Protein AF-A0A1F8H2H5-F1 (afdb_monomer_lite)

Sequence (69 aa):
MRYQFLSVDLQNDFTAEGGKHYKIRPSINFDKEVLFPFLKEKGIKISEIISDYRQPRLGDRDESCIPGT

Secondary structure (DSSP, 8-state):
----EEEES-SHHHHSTT-TT----HHHHHIIIIIHHHHHHTT--EEEE----SPPPTT-SSSS--TT-

Radius of gyration: 15.22 Å; chains: 1; bounding box: 37×31×40 Å

Structure (mmCIF, N/CA/C/O backbone):
data_AF-A0A1F8H2H5-F1
#
_entry.id   AF-A0A1F8H2H5-F1
#
loop_
_atom_site.group_PDB
_atom_site.id
_atom_site.type_symbol
_atom_site.label_atom_id
_atom_site.label_alt_id
_atom_site.label_comp_id
_atom_site.label_asym_id
_atom_site.label_entity_id
_atom_site.label_seq_id
_atom_site.pdbx_PDB_ins_code
_atom_site.Cartn_x
_atom_site.Cartn_y
_atom_site.Cartn_z
_atom_site.occupancy
_atom_site.B_iso_or_equiv
_atom_site.auth_seq_id
_atom_site.auth_comp_id
_atom_site.auth_asym_id
_atom_site.auth_atom_id
_atom_site.pdbx_PDB_model_num
ATOM 1 N N . MET A 1 1 ? -25.303 -1.911 9.254 1.00 59.62 1 MET A N 1
ATOM 2 C CA . MET A 1 1 ? -24.420 -2.153 8.091 1.00 59.62 1 MET A CA 1
ATOM 3 C C . MET A 1 1 ? -23.040 -2.504 8.627 1.00 59.62 1 MET A C 1
ATOM 5 O O . MET A 1 1 ? -22.576 -1.791 9.509 1.00 59.62 1 MET A O 1
ATOM 9 N N . ARG A 1 2 ? -22.430 -3.618 8.207 1.00 83.38 2 ARG A N 1
ATOM 10 C CA . ARG A 1 2 ? -21.092 -4.020 8.675 1.00 83.38 2 ARG A CA 1
ATOM 11 C C . ARG A 1 2 ? -20.081 -3.671 7.591 1.00 83.38 2 ARG A C 1
ATOM 13 O O . ARG A 1 2 ? -20.150 -4.233 6.506 1.00 83.38 2 ARG A O 1
ATOM 20 N N . TYR A 1 3 ? -19.189 -2.735 7.887 1.00 87.50 3 TYR A N 1
ATOM 21 C CA . TYR A 1 3 ? -18.117 -2.345 6.977 1.00 87.50 3 TYR A CA 1
ATOM 22 C C . TYR A 1 3 ? -16.976 -3.362 7.043 1.00 87.50 3 TYR A C 1
ATOM 24 O O . TYR A 1 3 ? -16.677 -3.902 8.112 1.00 87.50 3 TYR A O 1
ATOM 32 N N . GLN A 1 4 ? -16.357 -3.624 5.898 1.00 92.50 4 GLN A N 1
ATOM 33 C CA . GLN A 1 4 ? -15.137 -4.411 5.775 1.00 92.50 4 GLN A CA 1
ATOM 34 C C . GLN A 1 4 ? -14.156 -3.624 4.914 1.00 92.50 4 GLN A C 1
ATOM 36 O O . GLN A 1 4 ? -14.563 -2.984 3.946 1.00 92.50 4 GLN A O 1
ATOM 41 N N . PHE A 1 5 ? -12.884 -3.663 5.295 1.00 95.38 5 PHE A N 1
ATOM 42 C CA . PHE A 1 5 ? -11.809 -2.978 4.594 1.00 95.38 5 PHE A CA 1
ATOM 43 C C . PHE A 1 5 ? -10.933 -4.012 3.893 1.00 95.38 5 PHE A C 1
ATOM 45 O O . PHE A 1 5 ? -10.588 -5.041 4.479 1.00 95.38 5 PHE A O 1
ATOM 52 N N . LEU A 1 6 ? -10.583 -3.711 2.648 1.00 96.25 6 LEU A N 1
ATOM 53 C CA . LEU A 1 6 ? -9.697 -4.503 1.811 1.00 96.25 6 LEU A CA 1
ATOM 54 C C . LEU A 1 6 ? -8.564 -3.591 1.336 1.00 96.25 6 LEU A C 1
ATOM 56 O O . LEU A 1 6 ? -8.840 -2.592 0.672 1.00 96.25 6 LEU A O 1
ATOM 60 N N . SER A 1 7 ? -7.318 -3.912 1.681 1.00 95.19 7 SER A N 1
ATOM 61 C CA . SER A 1 7 ? -6.138 -3.308 1.058 1.00 95.19 7 SER A CA 1
ATOM 62 C C . SER A 1 7 ? -5.732 -4.145 -0.154 1.00 95.19 7 SER A C 1
ATOM 64 O O . SER A 1 7 ? -5.789 -5.375 -0.122 1.00 95.19 7 SER A O 1
ATOM 66 N N . VAL A 1 8 ? -5.352 -3.478 -1.242 1.00 93.50 8 VAL A N 1
ATOM 67 C CA . VAL A 1 8 ? -4.874 -4.123 -2.471 1.00 93.50 8 VAL A CA 1
ATOM 68 C C . VAL A 1 8 ? -3.577 -3.441 -2.874 1.00 93.50 8 VAL A C 1
ATOM 70 O O . VAL A 1 8 ? -3.555 -2.216 -2.998 1.00 93.50 8 VAL A O 1
ATOM 73 N N . ASP A 1 9 ? -2.511 -4.224 -3.033 1.00 91.56 9 ASP A N 1
ATOM 74 C CA . ASP A 1 9 ? -1.194 -3.764 -3.495 1.00 91.56 9 ASP A CA 1
ATOM 75 C C . ASP A 1 9 ? -0.611 -2.597 -2.676 1.00 91.56 9 ASP A C 1
ATOM 77 O O . ASP A 1 9 ? 0.075 -1.712 -3.189 1.00 91.56 9 ASP A O 1
ATOM 81 N N . LEU A 1 10 ? -0.829 -2.605 -1.357 1.00 94.38 10 LEU A N 1
ATOM 82 C CA . LEU A 1 10 ? -0.253 -1.611 -0.443 1.00 94.38 10 LEU A CA 1
ATOM 83 C C . LEU A 1 10 ? 1.224 -1.897 -0.082 1.00 94.38 10 LEU A C 1
ATOM 85 O O . LEU A 1 10 ? 1.759 -1.378 0.895 1.00 94.38 10 LEU A O 1
ATOM 89 N N . GLN A 1 11 ? 1.891 -2.755 -0.850 1.00 92.25 11 GLN A N 1
ATOM 90 C CA . GLN A 1 11 ? 3.281 -3.145 -0.627 1.00 92.25 11 GLN A CA 1
ATOM 91 C C . GLN A 1 11 ? 4.251 -2.031 -1.045 1.00 92.25 11 GLN A C 1
ATOM 93 O O . GLN A 1 11 ? 3.899 -1.101 -1.779 1.00 92.25 11 GLN A O 1
ATOM 98 N N . ASN A 1 12 ? 5.500 -2.129 -0.587 1.00 93.00 12 ASN A N 1
ATOM 99 C CA . ASN A 1 12 ? 6.530 -1.116 -0.840 1.00 93.00 12 ASN A CA 1
ATOM 100 C C . ASN A 1 12 ? 6.781 -0.882 -2.335 1.00 93.00 12 ASN A C 1
ATOM 102 O O . ASN A 1 12 ? 6.946 0.265 -2.739 1.00 93.00 12 ASN A O 1
ATOM 106 N N . ASP A 1 13 ? 6.711 -1.926 -3.161 1.00 91.56 13 ASP A N 1
ATOM 107 C CA . ASP A 1 13 ? 6.903 -1.834 -4.614 1.00 91.56 13 ASP A CA 1
ATOM 108 C C . ASP A 1 13 ? 5.971 -0.826 -5.296 1.00 91.56 13 ASP A C 1
ATOM 110 O O . ASP A 1 13 ? 6.331 -0.269 -6.333 1.00 91.56 13 ASP A O 1
ATOM 114 N N . PHE A 1 14 ? 4.802 -0.563 -4.705 1.00 91.44 14 PHE A N 1
ATOM 115 C CA . PHE A 1 14 ? 3.803 0.371 -5.222 1.00 91.44 14 PHE A CA 1
ATOM 116 C C . PHE A 1 14 ? 3.724 1.677 -4.422 1.00 91.44 14 PHE A C 1
ATOM 118 O O . PHE A 1 14 ? 3.282 2.697 -4.959 1.00 91.44 14 PHE A O 1
ATOM 125 N N . THR A 1 15 ? 4.119 1.661 -3.144 1.00 93.88 15 THR A N 1
ATOM 126 C CA . THR A 1 15 ? 3.805 2.738 -2.185 1.00 93.88 15 THR A CA 1
ATOM 127 C C . THR A 1 15 ? 5.016 3.422 -1.551 1.00 93.88 15 THR A C 1
ATOM 129 O O . THR A 1 15 ? 4.846 4.477 -0.937 1.00 93.88 15 THR A O 1
ATOM 132 N N . ALA A 1 16 ? 6.221 2.865 -1.689 1.00 93.88 16 ALA A N 1
ATOM 133 C CA . ALA A 1 16 ? 7.449 3.418 -1.127 1.00 93.88 16 ALA A CA 1
ATOM 134 C C . ALA A 1 16 ? 8.374 3.953 -2.224 1.00 93.88 16 ALA A C 1
ATOM 136 O O . ALA A 1 16 ? 8.485 3.371 -3.304 1.00 93.88 16 ALA A O 1
ATOM 137 N N . GLU A 1 17 ? 9.067 5.053 -1.931 1.00 94.06 17 GLU A N 1
ATOM 138 C CA . GLU A 1 17 ? 10.079 5.603 -2.828 1.00 94.06 17 GLU A CA 1
ATOM 139 C C . GLU A 1 17 ? 11.155 4.549 -3.140 1.00 94.06 17 GLU A C 1
ATOM 141 O O . GLU A 1 17 ? 11.653 3.871 -2.242 1.00 94.06 17 GLU A O 1
ATOM 146 N N . GLY A 1 18 ? 11.468 4.375 -4.428 1.00 93.75 18 GLY A N 1
ATOM 147 C CA . GLY A 1 18 ? 12.362 3.318 -4.918 1.00 93.75 18 GLY A CA 1
ATOM 148 C C . GLY A 1 18 ? 11.678 1.989 -5.270 1.00 93.75 18 GLY A C 1
ATOM 149 O O . GLY A 1 18 ? 12.340 1.109 -5.815 1.00 93.75 18 GLY A O 1
ATOM 150 N N . GLY A 1 19 ? 10.373 1.833 -5.019 1.00 92.06 19 GLY A N 1
ATOM 151 C CA . GLY A 1 19 ? 9.608 0.660 -5.454 1.00 92.06 19 GLY A CA 1
ATOM 152 C C . GLY A 1 19 ? 9.483 0.551 -6.982 1.00 92.06 19 GLY A C 1
ATOM 153 O O . GLY A 1 19 ? 9.345 1.564 -7.671 1.00 92.06 19 GLY A O 1
ATOM 154 N N . LYS A 1 20 ? 9.486 -0.682 -7.519 1.00 88.06 20 LYS A N 1
ATOM 155 C CA . LYS A 1 20 ? 9.461 -0.975 -8.973 1.00 88.06 20 LYS A CA 1
ATOM 156 C C . LYS A 1 20 ? 8.322 -0.270 -9.721 1.00 88.06 20 LYS A C 1
ATOM 158 O O . LYS A 1 20 ? 8.505 0.182 -10.850 1.00 88.06 20 LYS A O 1
ATOM 163 N N . HIS A 1 21 ? 7.158 -0.154 -9.087 1.00 88.00 21 HIS A N 1
ATOM 164 C CA . HIS A 1 21 ? 5.956 0.470 -9.643 1.00 88.00 21 HIS A CA 1
ATOM 165 C C . HIS A 1 21 ? 5.502 1.688 -8.828 1.00 88.00 21 HIS A C 1
ATOM 167 O O . HIS A 1 21 ? 4.334 2.090 -8.899 1.00 88.00 21 HIS A O 1
ATOM 173 N N . TYR A 1 22 ? 6.417 2.284 -8.059 1.00 92.75 22 TYR A N 1
ATOM 174 C CA . TYR A 1 22 ? 6.110 3.402 -7.185 1.00 92.75 22 TYR A CA 1
ATOM 175 C C . TYR A 1 22 ? 5.567 4.596 -7.970 1.00 92.75 22 TYR A C 1
ATOM 177 O O . TYR A 1 22 ? 6.115 5.026 -8.988 1.00 92.75 22 TYR A O 1
ATOM 185 N N . LYS A 1 23 ? 4.480 5.165 -7.449 1.00 90.19 23 LYS A N 1
ATOM 186 C CA . LYS A 1 23 ? 3.946 6.459 -7.871 1.00 90.19 23 LYS A CA 1
ATOM 187 C C . LYS A 1 23 ? 3.572 7.249 -6.631 1.00 90.19 23 LYS A C 1
ATOM 189 O O . LYS A 1 23 ? 2.986 6.694 -5.703 1.00 90.19 23 LYS A O 1
ATOM 194 N N . ILE A 1 24 ? 3.844 8.553 -6.645 1.00 92.38 24 ILE A N 1
ATOM 195 C CA . ILE A 1 24 ? 3.409 9.431 -5.560 1.00 92.38 24 ILE A CA 1
ATOM 196 C C . ILE A 1 24 ? 1.878 9.436 -5.487 1.00 92.38 24 ILE A C 1
ATOM 198 O O . ILE A 1 24 ? 1.183 9.747 -6.457 1.00 92.38 24 ILE A O 1
ATOM 202 N N . ARG A 1 25 ? 1.345 9.036 -4.332 1.00 89.62 25 ARG A N 1
ATOM 203 C CA . ARG A 1 25 ? -0.094 8.941 -4.075 1.00 89.62 25 ARG A CA 1
ATOM 204 C C . ARG A 1 25 ? -0.388 9.571 -2.715 1.00 89.62 25 ARG A C 1
ATOM 206 O O . ARG A 1 25 ? -0.029 8.976 -1.701 1.00 89.62 25 ARG A O 1
ATOM 213 N N . PRO A 1 26 ? -1.059 10.736 -2.667 1.00 89.25 26 PRO A N 1
ATOM 214 C CA . PRO A 1 26 ? -1.397 11.400 -1.406 1.00 89.25 26 PRO A CA 1
ATOM 215 C C . PRO A 1 26 ? -2.199 10.517 -0.441 1.00 89.25 26 PRO A C 1
ATOM 217 O O . PRO A 1 26 ? -2.081 10.666 0.773 1.00 89.25 26 PRO A O 1
ATOM 220 N N . SER A 1 27 ? -2.972 9.563 -0.975 1.00 93.19 27 SER A N 1
ATOM 221 C CA . SER A 1 27 ? -3.734 8.598 -0.179 1.00 93.19 27 SER A CA 1
ATOM 222 C C . SER A 1 27 ? -2.851 7.768 0.750 1.00 93.19 27 SER A C 1
ATOM 224 O O . SER A 1 27 ? -3.268 7.493 1.861 1.00 93.19 27 SER A O 1
ATOM 226 N N . ILE A 1 28 ? -1.613 7.443 0.361 1.00 94.94 28 ILE A N 1
ATOM 227 C CA . ILE A 1 28 ? -0.716 6.620 1.186 1.00 94.94 28 ILE A CA 1
ATOM 228 C C . ILE A 1 28 ? -0.355 7.324 2.498 1.00 94.94 28 ILE A C 1
ATOM 230 O O . ILE A 1 28 ? -0.247 6.668 3.533 1.00 94.94 28 ILE A O 1
ATOM 234 N N . ASN A 1 29 ? -0.208 8.651 2.478 1.00 94.44 29 ASN A N 1
ATOM 235 C CA . ASN A 1 29 ? 0.046 9.419 3.698 1.00 94.44 29 ASN A CA 1
ATOM 236 C C . ASN A 1 29 ? -1.197 9.439 4.589 1.00 94.44 29 ASN A C 1
ATOM 238 O O . ASN A 1 29 ? -1.097 9.154 5.777 1.00 94.44 29 ASN A O 1
ATOM 242 N N . PHE A 1 30 ? -2.376 9.678 4.008 1.00 96.19 30 PHE A N 1
ATOM 243 C CA . PHE A 1 30 ? -3.638 9.595 4.745 1.00 96.19 30 PHE A CA 1
ATOM 244 C C . PHE A 1 30 ? -3.851 8.209 5.369 1.00 96.19 30 PHE A C 1
ATOM 246 O O . PHE A 1 30 ? -4.237 8.099 6.532 1.00 96.19 30 PHE A O 1
ATOM 253 N N . ASP A 1 31 ? -3.558 7.148 4.621 1.00 95.94 31 ASP A N 1
ATOM 254 C CA . ASP A 1 31 ? -3.724 5.780 5.084 1.00 95.94 31 ASP A CA 1
ATOM 255 C C . ASP A 1 31 ? -2.836 5.503 6.307 1.00 95.94 31 ASP A C 1
ATOM 257 O O . ASP A 1 31 ? -3.310 5.007 7.332 1.00 95.94 31 ASP A O 1
ATOM 261 N N . LYS A 1 32 ? -1.559 5.898 6.229 1.00 94.56 32 LYS A N 1
ATOM 262 C CA . LYS A 1 32 ? -0.558 5.707 7.290 1.00 94.56 32 LYS A CA 1
ATOM 263 C C . LYS A 1 32 ? -0.814 6.570 8.525 1.00 94.56 32 LYS A C 1
ATOM 265 O O . LYS A 1 32 ? -0.666 6.080 9.643 1.00 94.56 32 LYS A O 1
ATOM 270 N N . GLU A 1 33 ? -1.163 7.837 8.332 1.00 97.50 33 GLU A N 1
ATOM 271 C CA . GLU A 1 33 ? -1.253 8.825 9.414 1.00 97.50 33 GLU A CA 1
ATOM 272 C C . GLU A 1 33 ? -2.642 8.882 10.057 1.00 97.50 33 GLU A C 1
ATOM 274 O O . GLU A 1 33 ? -2.759 9.241 11.227 1.00 97.50 33 GLU A O 1
ATOM 279 N N . VAL A 1 34 ? -3.694 8.511 9.320 1.00 97.69 34 VAL A N 1
ATOM 280 C CA . VAL A 1 34 ? -5.086 8.682 9.761 1.00 97.69 34 VAL A CA 1
ATOM 281 C C . VAL A 1 34 ? -5.844 7.360 9.763 1.00 97.69 34 VAL A C 1
ATOM 283 O O . VAL A 1 34 ? -6.329 6.933 10.815 1.00 97.69 34 VAL A O 1
ATOM 286 N N . LEU A 1 35 ? -5.957 6.692 8.611 1.00 96.38 35 LEU A N 1
ATOM 287 C CA . LEU A 1 35 ? -6.877 5.561 8.459 1.00 96.38 35 LEU A CA 1
ATOM 288 C C . LEU A 1 35 ? -6.453 4.343 9.285 1.00 96.38 35 LEU A C 1
ATOM 290 O O . LEU A 1 35 ? -7.244 3.845 10.085 1.00 96.38 35 LEU A O 1
ATOM 294 N N . PHE A 1 36 ? -5.225 3.847 9.122 1.00 96.25 36 PHE A N 1
ATOM 295 C CA . PHE A 1 36 ? -4.778 2.647 9.835 1.00 96.25 36 PHE A CA 1
ATOM 296 C C . PHE A 1 36 ? -4.713 2.841 11.351 1.00 96.25 36 PHE A C 1
ATOM 298 O O . PHE A 1 36 ? -5.180 1.942 12.058 1.00 96.25 36 PHE A O 1
ATOM 305 N N . PRO A 1 37 ? -4.223 3.980 11.885 1.00 97.88 37 PRO A N 1
ATOM 306 C CA . PRO A 1 37 ? -4.327 4.266 13.312 1.00 97.88 37 PRO A CA 1
ATOM 307 C C . PRO A 1 37 ? -5.772 4.217 13.820 1.00 97.88 37 PRO A C 1
ATOM 309 O O . PRO A 1 37 ? -6.044 3.524 14.801 1.00 97.88 37 PRO A O 1
ATOM 312 N N . PHE A 1 38 ? -6.710 4.863 13.117 1.00 97.25 38 PHE A N 1
ATOM 313 C CA . PHE A 1 38 ? -8.129 4.850 13.478 1.00 97.25 38 PHE A CA 1
ATOM 314 C C . PHE A 1 38 ? -8.718 3.431 13.473 1.00 97.25 38 PHE A C 1
ATOM 316 O O . PHE A 1 38 ? -9.357 3.014 14.441 1.00 97.25 38 PHE A O 1
ATOM 323 N N . LEU A 1 39 ? -8.491 2.657 12.407 1.00 95.88 39 LEU A N 1
ATOM 324 C CA . LEU A 1 39 ? -9.017 1.293 12.297 1.00 95.88 39 LEU A CA 1
ATOM 325 C C . LEU A 1 39 ? -8.441 0.380 13.385 1.00 95.88 39 LEU A C 1
ATOM 327 O O . LEU A 1 39 ? -9.181 -0.403 13.986 1.00 95.88 39 LEU A O 1
ATOM 331 N N . LYS A 1 40 ? -7.149 0.536 13.693 1.00 96.38 40 LYS A N 1
ATOM 332 C CA . LYS A 1 40 ? -6.473 -0.186 14.773 1.00 96.38 40 LYS A CA 1
ATOM 333 C C . LYS A 1 40 ? -7.068 0.155 16.140 1.00 96.38 40 LYS A C 1
ATOM 335 O O . LYS A 1 40 ? -7.368 -0.765 16.896 1.00 96.38 40 LYS A O 1
ATOM 340 N N . GLU A 1 41 ? -7.288 1.438 16.440 1.00 97.88 41 GLU A N 1
ATOM 341 C CA . GLU A 1 41 ? -7.929 1.888 17.687 1.00 97.88 41 GLU A CA 1
ATOM 342 C C . GLU A 1 41 ? -9.334 1.286 17.851 1.00 97.88 41 GLU A C 1
ATOM 344 O O . GLU A 1 41 ? -9.713 0.857 18.938 1.00 97.88 41 GLU A O 1
ATOM 349 N N . LYS A 1 42 ? -10.103 1.198 16.759 1.00 95.50 42 LYS A N 1
ATOM 350 C CA . LYS A 1 42 ? -11.460 0.630 16.767 1.00 95.50 42 LYS A CA 1
ATOM 351 C C . LYS A 1 42 ? -11.505 -0.900 16.686 1.00 95.50 42 LYS A C 1
ATOM 353 O O . LYS A 1 42 ? -12.598 -1.463 16.650 1.00 95.50 42 LYS A O 1
ATOM 358 N N . GLY A 1 43 ? -10.359 -1.585 16.644 1.00 95.69 43 GLY A N 1
ATOM 359 C CA . GLY A 1 43 ? -10.298 -3.044 16.502 1.00 95.69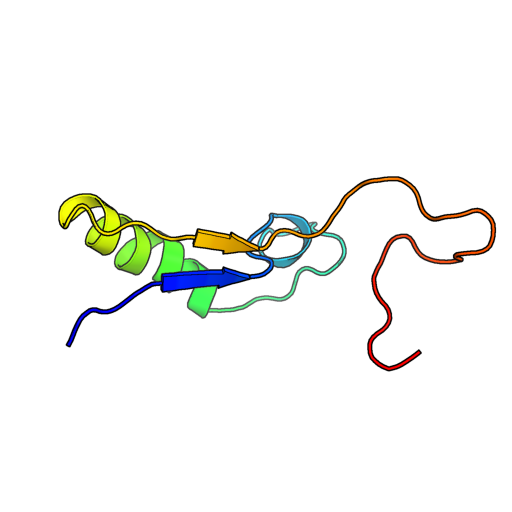 43 GLY A CA 1
ATOM 360 C C . GLY A 1 43 ? -10.876 -3.557 15.176 1.00 95.69 43 GLY A C 1
ATOM 361 O O . GLY A 1 43 ? -11.325 -4.703 15.091 1.00 95.69 43 GLY A O 1
ATOM 362 N N . ILE A 1 44 ? -10.897 -2.712 14.142 1.00 95.38 44 ILE A N 1
ATOM 363 C CA . ILE A 1 44 ? -11.413 -3.053 12.818 1.00 95.38 44 ILE A CA 1
ATOM 364 C C . ILE A 1 44 ? -10.292 -3.712 12.019 1.00 95.38 44 ILE A C 1
ATOM 366 O O . ILE A 1 44 ? -9.214 -3.149 11.841 1.00 95.38 44 ILE A O 1
ATOM 370 N N . LYS A 1 45 ? -10.555 -4.925 11.528 1.00 94.94 45 LYS A N 1
ATOM 371 C CA . LYS A 1 45 ? -9.598 -5.679 10.714 1.00 94.94 45 LYS A CA 1
ATOM 372 C C . LYS A 1 45 ? -9.640 -5.231 9.257 1.00 94.94 45 LYS A C 1
ATOM 374 O O . LYS A 1 45 ? -10.708 -4.920 8.727 1.00 94.94 45 LYS A O 1
ATOM 379 N N . ILE A 1 46 ? -8.474 -5.288 8.627 1.00 96.19 46 ILE A N 1
ATOM 380 C CA . ILE A 1 46 ? -8.276 -5.094 7.195 1.00 96.19 46 ILE A CA 1
ATOM 381 C C . ILE A 1 46 ? -7.831 -6.440 6.630 1.00 96.19 46 ILE A C 1
ATOM 383 O O . ILE A 1 46 ? -6.968 -7.100 7.210 1.00 96.19 46 ILE A O 1
ATOM 387 N N . SER A 1 47 ? -8.459 -6.871 5.544 1.00 96.94 47 SER A N 1
ATOM 388 C CA . SER A 1 47 ? -7.959 -7.982 4.735 1.00 96.94 47 SER A CA 1
ATOM 389 C C . SER A 1 47 ? -7.032 -7.432 3.662 1.00 96.94 47 SER A C 1
ATOM 391 O O . SER A 1 47 ? -7.288 -6.349 3.146 1.00 96.94 47 SER A O 1
ATOM 393 N N . GLU A 1 48 ? -5.987 -8.173 3.313 1.00 95.62 48 GLU A N 1
ATOM 394 C CA . GLU A 1 48 ? -4.990 -7.716 2.345 1.00 95.62 48 GLU A CA 1
ATOM 395 C C . GLU A 1 48 ? -4.949 -8.653 1.141 1.00 95.62 48 GLU A C 1
ATOM 397 O O . GLU A 1 48 ? -4.936 -9.877 1.293 1.00 95.62 48 GLU A O 1
ATOM 402 N N . ILE A 1 49 ? -4.918 -8.072 -0.054 1.00 94.56 49 ILE A N 1
ATOM 403 C CA . ILE A 1 49 ? -4.509 -8.741 -1.285 1.00 94.56 49 ILE A CA 1
ATOM 404 C C . ILE A 1 49 ? -3.154 -8.159 -1.653 1.00 94.56 49 ILE A C 1
ATOM 406 O O . ILE A 1 49 ? -3.018 -6.955 -1.876 1.00 94.56 49 ILE A O 1
ATOM 410 N N . ILE A 1 50 ? -2.159 -9.033 -1.686 1.00 91.62 50 ILE A N 1
ATOM 411 C CA . ILE A 1 50 ? -0.780 -8.678 -1.984 1.00 91.62 50 ILE A CA 1
ATOM 412 C C . ILE A 1 50 ? -0.339 -9.351 -3.279 1.00 91.62 50 ILE A C 1
ATOM 414 O O . ILE A 1 50 ? -0.734 -10.483 -3.570 1.00 91.62 50 ILE A O 1
ATOM 418 N N . SER A 1 51 ? 0.497 -8.650 -4.034 1.00 87.00 51 SER A N 1
ATOM 419 C CA . SER A 1 51 ? 1.198 -9.183 -5.189 1.00 87.00 51 SER A CA 1
ATOM 420 C C . SER A 1 51 ? 2.137 -10.318 -4.780 1.00 87.00 51 SER A C 1
ATOM 422 O O . SER A 1 51 ? 2.772 -10.293 -3.720 1.00 87.00 51 SER A O 1
ATOM 424 N N . ASP A 1 52 ? 2.202 -11.324 -5.645 1.00 84.06 52 ASP A N 1
ATOM 425 C CA . ASP A 1 52 ? 3.046 -12.499 -5.497 1.00 84.06 52 ASP A CA 1
ATOM 426 C C . ASP A 1 52 ? 4.443 -12.232 -6.070 1.00 84.06 52 ASP A C 1
ATOM 428 O O . ASP A 1 52 ? 4.577 -11.833 -7.222 1.00 84.06 52 ASP A O 1
ATOM 432 N N . TYR A 1 53 ? 5.476 -12.473 -5.263 1.00 77.06 53 TYR A N 1
ATOM 433 C CA . TYR A 1 53 ? 6.881 -12.231 -5.616 1.00 77.06 53 TYR A CA 1
ATOM 434 C C . TYR A 1 53 ? 7.623 -13.479 -6.101 1.00 77.06 53 TYR A C 1
ATOM 436 O O . TYR A 1 53 ? 8.853 -13.487 -6.194 1.00 77.06 53 TYR A O 1
ATOM 444 N N . ARG A 1 54 ? 6.912 -14.579 -6.356 1.00 77.06 54 ARG A N 1
ATOM 445 C CA . ARG A 1 54 ? 7.532 -15.742 -6.992 1.00 77.06 54 ARG A CA 1
ATOM 446 C C . ARG A 1 54 ? 8.050 -15.355 -8.376 1.00 77.06 54 ARG A C 1
ATOM 448 O O . ARG A 1 54 ? 7.436 -14.567 -9.087 1.00 77.06 54 ARG A O 1
ATOM 455 N N . GLN A 1 55 ? 9.190 -15.937 -8.739 1.00 70.00 55 GLN A N 1
ATOM 456 C CA . GLN A 1 55 ? 9.814 -15.704 -10.035 1.00 70.00 55 GLN A CA 1
ATOM 457 C C . GLN A 1 55 ? 8.835 -16.008 -11.186 1.00 70.00 55 GLN A C 1
ATOM 459 O O . GLN A 1 55 ? 8.041 -16.952 -11.067 1.00 70.00 55 GLN A O 1
ATOM 464 N N . PRO A 1 56 ? 8.899 -15.235 -12.286 1.00 70.62 56 PRO A N 1
ATOM 465 C CA . PRO A 1 56 ? 8.080 -15.464 -13.465 1.00 70.62 56 PRO A CA 1
ATOM 466 C C . PRO A 1 56 ? 8.174 -16.908 -13.959 1.00 70.62 56 PRO A C 1
ATOM 468 O O . PRO A 1 56 ? 9.200 -17.583 -13.815 1.00 70.62 56 PRO A O 1
ATOM 471 N N . ARG A 1 57 ? 7.095 -17.398 -14.578 1.00 70.56 57 ARG A N 1
ATOM 472 C CA . ARG A 1 57 ? 7.141 -18.702 -15.249 1.00 70.56 57 ARG A CA 1
ATOM 473 C C . ARG A 1 57 ? 8.099 -18.600 -16.438 1.00 70.56 57 ARG A C 1
ATOM 475 O O . ARG A 1 57 ? 8.271 -17.529 -17.014 1.00 70.56 57 ARG A O 1
ATOM 482 N N . LEU A 1 58 ? 8.716 -19.719 -16.826 1.00 73.12 58 LEU A N 1
ATOM 483 C CA . LEU A 1 58 ? 9.582 -19.777 -18.0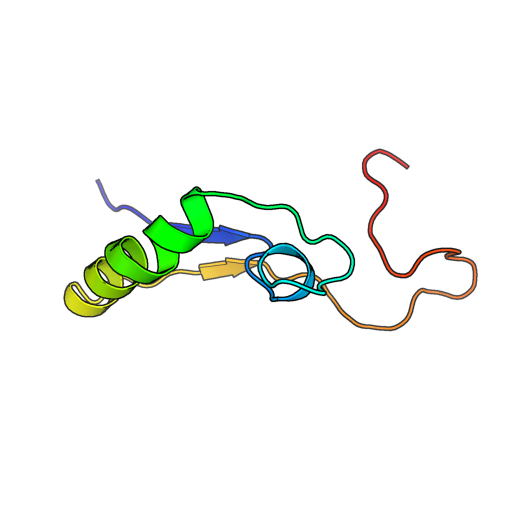10 1.00 73.12 58 LEU A CA 1
ATOM 484 C C . LEU A 1 58 ? 8.833 -19.220 -19.236 1.00 73.12 58 LEU A C 1
ATOM 486 O O . LEU A 1 58 ? 7.928 -19.874 -19.749 1.00 73.12 58 LEU A O 1
ATOM 490 N N . GLY A 1 59 ? 9.211 -18.017 -19.680 1.00 68.06 59 GLY A N 1
ATOM 491 C CA . GLY A 1 59 ? 8.594 -17.310 -20.809 1.00 68.06 59 GLY A CA 1
ATOM 492 C C . GLY A 1 59 ? 8.054 -15.910 -20.490 1.00 68.06 59 GLY A C 1
ATOM 493 O O . GLY A 1 59 ? 7.934 -15.103 -21.413 1.00 68.06 59 GLY A O 1
ATOM 494 N N . ASP A 1 60 ? 7.798 -15.591 -19.220 1.00 67.06 60 ASP A N 1
ATOM 495 C CA . ASP A 1 60 ? 7.391 -14.245 -18.806 1.00 67.06 60 ASP A 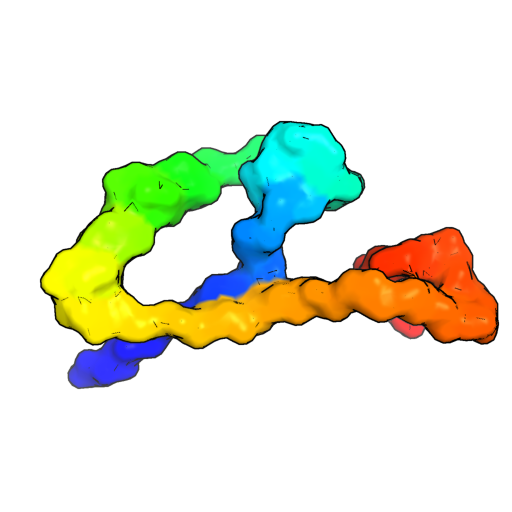CA 1
ATOM 496 C C . ASP A 1 60 ? 8.604 -13.302 -18.852 1.00 67.06 60 ASP A C 1
ATOM 498 O O . ASP A 1 60 ? 9.652 -13.562 -18.257 1.00 67.06 60 ASP A O 1
ATOM 502 N N . ARG A 1 61 ? 8.48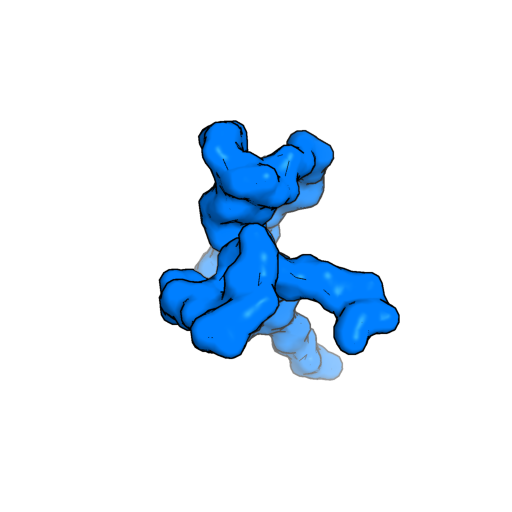4 -12.218 -19.628 1.00 62.56 61 ARG A N 1
ATOM 503 C CA . ARG A 1 61 ? 9.577 -11.252 -19.860 1.00 62.56 61 ARG A CA 1
ATOM 504 C C . ARG A 1 61 ? 9.701 -10.199 -18.763 1.00 62.56 61 ARG A C 1
ATOM 506 O O . ARG A 1 61 ? 10.729 -9.533 -18.690 1.00 62.56 61 ARG A O 1
ATOM 513 N N . ASP A 1 62 ? 8.661 -10.034 -17.957 1.00 62.91 62 ASP A N 1
ATOM 514 C CA . ASP A 1 62 ? 8.622 -9.104 -16.838 1.00 62.91 62 ASP A CA 1
ATO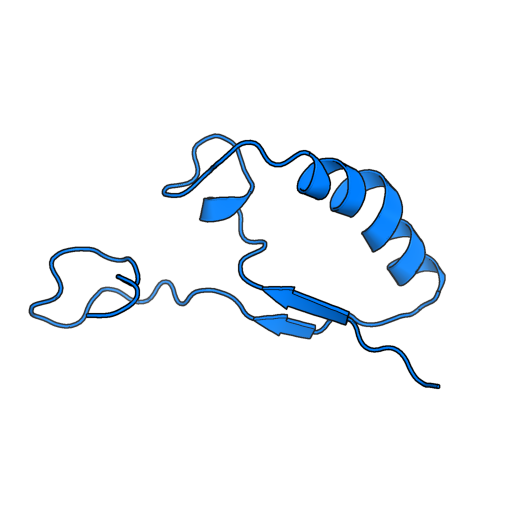M 515 C C . ASP A 1 62 ? 8.053 -9.831 -15.616 1.00 62.91 62 ASP A C 1
ATOM 517 O O . ASP A 1 62 ? 7.129 -10.632 -15.728 1.00 62.91 62 ASP A O 1
ATOM 521 N N . GLU A 1 63 ? 8.607 -9.547 -14.442 1.00 65.06 63 GLU A N 1
ATOM 522 C CA . GLU A 1 63 ? 8.167 -10.095 -13.152 1.00 65.06 63 GLU A CA 1
ATOM 523 C C . GLU A 1 63 ? 6.858 -9.440 -12.660 1.00 65.06 63 GLU A C 1
ATOM 525 O O . GLU A 1 63 ? 6.527 -9.528 -11.482 1.00 65.06 63 GLU A O 1
ATOM 530 N N . SER A 1 64 ? 6.148 -8.700 -13.520 1.00 68.06 64 SER A N 1
ATOM 531 C CA . SER A 1 64 ? 4.963 -7.926 -13.149 1.00 68.06 64 SER A CA 1
ATOM 532 C C . SER A 1 64 ? 3.757 -8.247 -14.031 1.00 68.06 64 SER A C 1
ATOM 534 O O . SER A 1 64 ? 3.887 -8.601 -15.201 1.00 68.06 64 SER A O 1
ATOM 536 N N . CYS A 1 65 ? 2.562 -8.139 -13.442 1.00 67.38 65 CYS A N 1
ATOM 537 C CA . CYS A 1 65 ? 1.300 -8.350 -14.144 1.00 67.38 65 CYS A CA 1
ATOM 538 C C . CYS A 1 65 ? 1.103 -7.276 -15.223 1.00 67.38 65 CYS A C 1
ATOM 540 O O . CYS A 1 65 ? 1.120 -6.080 -14.924 1.00 67.38 65 CYS A O 1
ATOM 542 N N . ILE A 1 66 ? 0.862 -7.705 -16.463 1.00 67.50 66 ILE A N 1
ATOM 543 C CA . ILE A 1 66 ? 0.478 -6.820 -17.561 1.00 67.50 66 ILE A CA 1
ATOM 544 C C . ILE A 1 66 ? -1.055 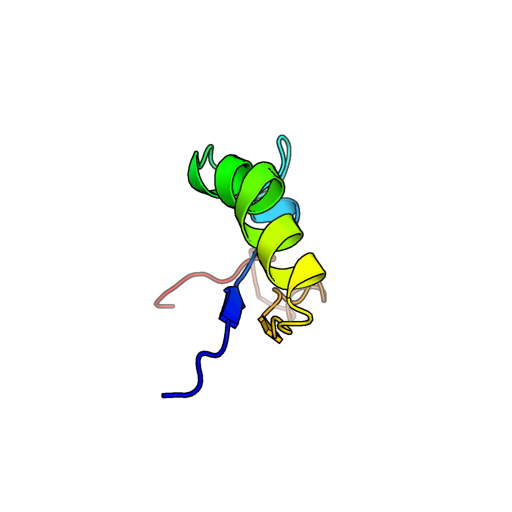-6.886 -17.685 1.00 67.50 66 ILE A C 1
ATOM 546 O O . ILE A 1 66 ? -1.605 -7.922 -18.058 1.00 67.50 66 ILE A O 1
ATOM 550 N N . PRO A 1 67 ? -1.791 -5.820 -17.333 1.00 56.41 67 PRO A N 1
ATOM 551 C CA . PRO A 1 67 ? -3.246 -5.851 -17.389 1.00 56.41 67 PRO A CA 1
ATOM 552 C C . PRO A 1 67 ? -3.743 -5.971 -18.837 1.00 56.41 67 PRO A C 1
ATOM 554 O O . PRO A 1 67 ? -3.398 -5.152 -19.687 1.00 56.41 67 PRO A O 1
ATOM 557 N N . GLY A 1 68 ? -4.611 -6.954 -19.096 1.00 60.41 68 GLY A N 1
ATOM 558 C CA . GLY A 1 68 ? -5.281 -7.134 -20.391 1.00 60.41 68 GLY A CA 1
ATOM 559 C C . GLY A 1 68 ? -4.512 -7.956 -21.431 1.00 60.41 68 GLY A C 1
ATOM 560 O O . GLY A 1 68 ? -4.956 -8.018 -22.576 1.00 60.41 68 GLY A O 1
ATOM 561 N N . THR A 1 69 ? -3.396 -8.577 -21.047 1.00 58.12 69 THR A N 1
ATOM 562 C CA . THR A 1 69 ? -2.676 -9.597 -21.833 1.00 58.12 69 THR A CA 1
ATOM 563 C C . THR A 1 69 ? -2.874 -10.974 -21.231 1.00 58.12 69 THR A C 1
ATOM 565 O O . THR A 1 69 ? -3.020 -11.933 -22.016 1.00 58.12 69 THR A O 1
#

pLDDT: mean 86.48, std 12.43, range [56.41, 97.88]

Foldseek 3Di:
DDDAAEAEALDCLDDPPPRVNHDDDPVNVCCVPPVVVVCVVVVHDYHYDHDDQPADDVPDPDSDDDPPD

Organism: NCBI:txid1802705